Protein AF-A0A7G8BDA8-F1 (afdb_monomer_lite)

Sequence (105 aa):
MSPEVAQAMKKQLKAFRKKFHRDPGPGDPIFFDPDADTPQPFSEAKASEIFDEMMNVAKEANIRPALIYAMKKTGRIVTEQNRKLLSPEELAEWDAAIDEYKSMQ

Foldseek 3Di:
DDPVVVVVLVVLQVLVCVQQVDGDDPPADSQADSPDNDRDHDDPVVVVVVQVVVLVVCVVVVPPVLQSQLCVVLVDNDDPVCLVVDDPVSNVSSVVSSVVVVVVD

Structure (mmCIF, N/CA/C/O backbone):
data_AF-A0A7G8BDA8-F1
#
_entry.id   AF-A0A7G8BDA8-F1
#
loop_
_atom_site.group_PDB
_atom_site.id
_atom_site.type_symbol
_atom_site.label_atom_id
_atom_site.label_alt_id
_atom_site.label_comp_id
_atom_site.label_asym_id
_atom_site.label_entity_id
_atom_site.label_seq_id
_atom_site.pdbx_PDB_ins_code
_atom_site.Cartn_x
_atom_site.Cartn_y
_atom_site.Cartn_z
_atom_site.occupancy
_atom_site.B_iso_or_equiv
_atom_site.auth_seq_id
_atom_site.auth_comp_id
_atom_site.auth_asym_id
_atom_site.auth_atom_id
_atom_site.pdbx_PDB_model_num
ATOM 1 N N . MET A 1 1 ? -9.558 -4.492 -19.311 1.00 68.12 1 MET A N 1
ATOM 2 C CA . MET A 1 1 ? -8.469 -3.575 -18.905 1.00 68.12 1 MET A CA 1
ATOM 3 C C . MET A 1 1 ? -8.831 -2.189 -19.405 1.00 68.12 1 MET A C 1
ATOM 5 O O . MET A 1 1 ? -9.166 -2.085 -20.579 1.00 68.12 1 MET A O 1
ATOM 9 N N . SER A 1 2 ? -8.862 -1.171 -18.542 1.00 90.06 2 SER A N 1
ATOM 10 C CA . SER A 1 2 ? -9.239 0.180 -18.975 1.00 90.06 2 SER A CA 1
ATOM 11 C C . SER A 1 2 ? -8.096 0.853 -19.761 1.00 90.06 2 SER A C 1
ATOM 13 O O . SER A 1 2 ? -6.933 0.450 -19.601 1.00 90.06 2 SER A O 1
ATOM 15 N N . PRO A 1 3 ? -8.384 1.856 -20.612 1.00 92.31 3 PRO A N 1
ATOM 16 C CA . PRO A 1 3 ? -7.354 2.612 -21.328 1.00 92.31 3 PRO A CA 1
ATOM 17 C C . PRO A 1 3 ? -6.293 3.223 -20.401 1.00 92.31 3 PRO A C 1
ATOM 19 O O . PRO A 1 3 ? -5.107 3.225 -20.735 1.00 92.31 3 PRO A O 1
ATOM 22 N N . GLU A 1 4 ? -6.699 3.677 -19.216 1.00 91.75 4 GLU A N 1
ATOM 23 C CA . GLU A 1 4 ? -5.830 4.279 -18.202 1.00 91.75 4 GLU A CA 1
ATOM 24 C C . GLU A 1 4 ? -4.840 3.249 -17.650 1.00 91.75 4 GLU A C 1
ATOM 26 O O . GLU A 1 4 ? -3.636 3.510 -17.596 1.00 91.75 4 GLU A O 1
ATOM 31 N N . VAL A 1 5 ? -5.319 2.043 -17.321 1.00 90.50 5 VAL A N 1
ATOM 32 C CA . VAL A 1 5 ? -4.461 0.937 -16.866 1.00 90.50 5 VAL A CA 1
ATOM 33 C C . VAL A 1 5 ? -3.467 0.551 -17.960 1.00 90.50 5 VAL A C 1
ATOM 35 O O . VAL A 1 5 ? -2.274 0.413 -17.695 1.00 90.50 5 VAL A O 1
ATOM 38 N N . ALA A 1 6 ? -3.916 0.446 -19.213 1.00 92.44 6 ALA A N 1
ATOM 39 C CA . ALA A 1 6 ? -3.025 0.145 -20.331 1.00 92.44 6 ALA A CA 1
ATOM 40 C C . ALA A 1 6 ? -1.948 1.231 -20.522 1.00 92.44 6 ALA A C 1
ATOM 42 O O . ALA A 1 6 ? -0.792 0.923 -20.827 1.00 92.44 6 ALA A O 1
ATOM 43 N N . GLN A 1 7 ? -2.296 2.506 -20.325 1.00 94.62 7 GLN A N 1
ATOM 44 C CA . GLN A 1 7 ? -1.341 3.608 -20.391 1.00 94.62 7 GLN A CA 1
ATOM 45 C C . GLN A 1 7 ? -0.329 3.559 -19.238 1.00 94.62 7 GLN A C 1
ATOM 47 O O . GLN A 1 7 ? 0.865 3.755 -19.479 1.00 94.62 7 GLN A O 1
ATOM 52 N N . ALA A 1 8 ? -0.775 3.27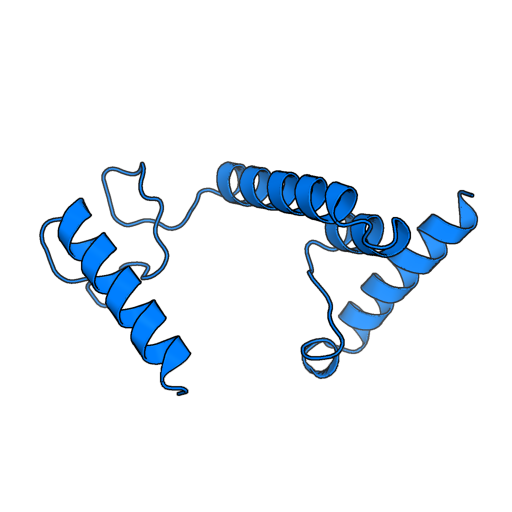0 -18.014 1.00 93.31 8 ALA A N 1
ATOM 53 C CA . ALA A 1 8 ? 0.098 3.109 -16.853 1.00 93.31 8 ALA A CA 1
ATOM 54 C C . ALA A 1 8 ? 1.103 1.964 -17.062 1.00 93.31 8 ALA A C 1
ATOM 56 O O . ALA A 1 8 ? 2.305 2.166 -16.893 1.00 93.31 8 ALA A O 1
ATOM 57 N N . MET A 1 9 ? 0.642 0.811 -17.556 1.00 93.38 9 MET A N 1
ATOM 58 C CA . MET A 1 9 ? 1.512 -0.325 -17.882 1.00 93.38 9 MET A CA 1
ATOM 59 C C . MET A 1 9 ? 2.537 0.033 -18.964 1.00 93.38 9 MET A C 1
ATOM 61 O O . MET A 1 9 ? 3.723 -0.248 -18.816 1.00 93.38 9 MET A O 1
ATOM 65 N N . LYS A 1 10 ? 2.128 0.739 -20.029 1.00 93.88 10 LYS A N 1
ATOM 66 C CA . LYS A 1 10 ? 3.063 1.226 -21.061 1.00 93.88 10 LYS A CA 1
ATOM 67 C C . LYS A 1 10 ? 4.127 2.166 -20.488 1.00 93.88 10 LYS A C 1
ATOM 69 O O . LYS A 1 10 ? 5.269 2.125 -20.944 1.00 93.88 10 LYS A O 1
ATOM 74 N N . LYS A 1 11 ? 3.774 3.023 -19.523 1.00 95.06 11 LYS A N 1
ATOM 75 C CA . LYS A 1 11 ? 4.737 3.904 -18.840 1.00 95.06 11 LYS A CA 1
ATOM 76 C C . LYS A 1 11 ? 5.733 3.092 -18.009 1.00 95.06 11 LYS A C 1
ATOM 78 O O . LYS A 1 11 ? 6.928 3.335 -18.143 1.00 95.06 11 LYS A O 1
ATOM 83 N N . GLN A 1 12 ? 5.263 2.103 -17.247 1.00 95.06 12 GLN A N 1
ATOM 84 C CA . GLN A 1 12 ? 6.138 1.221 -16.466 1.00 95.06 12 GLN A CA 1
ATOM 85 C C . GLN A 1 12 ? 7.096 0.417 -17.354 1.00 95.06 12 GLN A C 1
ATOM 87 O O . GLN A 1 12 ? 8.300 0.430 -17.122 1.00 95.06 12 GLN A O 1
ATOM 92 N N . LEU A 1 13 ? 6.616 -0.162 -18.460 1.00 95.00 13 LEU A N 1
ATOM 93 C CA . LEU A 1 13 ? 7.475 -0.872 -19.420 1.00 95.00 13 LEU A CA 1
ATOM 94 C C . LEU A 1 13 ? 8.551 0.037 -20.040 1.00 95.00 13 LEU A C 1
ATOM 96 O O . LEU A 1 13 ? 9.693 -0.379 -20.225 1.00 95.00 13 LEU A O 1
ATOM 100 N N . LYS A 1 14 ? 8.214 1.298 -20.346 1.00 96.19 14 LYS A N 1
ATOM 101 C CA . LYS A 1 14 ? 9.202 2.286 -20.813 1.00 96.19 14 LYS A CA 1
ATOM 102 C C . LYS A 1 14 ? 10.238 2.608 -19.736 1.00 96.19 14 LYS A C 1
ATOM 104 O O . LYS A 1 14 ? 11.416 2.718 -20.067 1.00 96.19 14 LYS A O 1
ATOM 109 N N . ALA A 1 15 ? 9.815 2.760 -18.481 1.00 95.94 15 ALA A N 1
ATOM 110 C CA . ALA A 1 15 ? 10.720 2.997 -17.359 1.00 95.94 15 ALA A CA 1
ATOM 111 C C . ALA A 1 15 ? 11.678 1.813 -17.158 1.00 95.94 15 ALA A C 1
ATOM 113 O O . ALA A 1 15 ? 12.885 2.023 -17.058 1.00 95.94 15 ALA A O 1
ATOM 114 N N . PHE A 1 16 ? 11.159 0.583 -17.220 1.00 97.25 16 PHE A N 1
ATOM 115 C CA . PHE A 1 16 ? 11.950 -0.643 -17.126 1.00 97.25 16 PHE A CA 1
ATOM 116 C C . PHE A 1 16 ? 13.039 -0.692 -18.203 1.00 97.25 16 PHE A C 1
ATOM 118 O O . PHE A 1 16 ? 14.223 -0.814 -17.894 1.00 97.25 16 PHE A O 1
ATOM 125 N N . ARG A 1 17 ? 12.663 -0.503 -19.476 1.00 96.44 17 ARG A N 1
ATOM 126 C CA . ARG A 1 17 ? 13.616 -0.482 -20.601 1.00 96.44 17 ARG A CA 1
ATOM 127 C C . ARG A 1 17 ? 14.667 0.608 -20.454 1.00 96.44 17 ARG A C 1
ATOM 129 O O . ARG A 1 17 ? 15.820 0.393 -20.806 1.00 96.44 17 ARG A O 1
ATOM 136 N N . LYS A 1 18 ? 14.273 1.783 -19.957 1.00 96.69 18 LYS A N 1
ATOM 137 C CA . LYS A 1 18 ? 15.198 2.896 -19.731 1.00 96.69 18 LYS A CA 1
ATOM 138 C C . LYS A 1 18 ? 16.237 2.556 -18.658 1.00 96.69 18 LYS A C 1
ATOM 140 O O . LYS A 1 18 ? 17.382 2.959 -18.817 1.00 96.69 18 LYS A O 1
ATOM 145 N N . LYS A 1 19 ? 15.842 1.845 -17.596 1.00 95.94 19 LYS A N 1
ATOM 146 C CA . LYS A 1 19 ? 16.716 1.474 -16.474 1.00 95.94 19 LYS A CA 1
ATOM 147 C C . LYS A 1 19 ? 17.620 0.281 -16.797 1.00 95.94 19 LYS A C 1
ATOM 149 O O . LYS A 1 19 ? 18.808 0.340 -16.518 1.00 95.94 19 LYS A O 1
ATOM 154 N N . PHE A 1 20 ? 17.064 -0.784 -17.375 1.00 95.75 20 PHE A N 1
ATOM 155 C CA . PHE A 1 20 ? 17.760 -2.069 -17.536 1.00 95.75 20 PHE A CA 1
ATOM 156 C C . PHE A 1 20 ? 18.190 -2.370 -18.976 1.00 95.75 20 PHE A C 1
ATOM 158 O O . PHE A 1 20 ? 18.771 -3.419 -19.236 1.00 95.75 20 PHE A O 1
ATOM 165 N N . HIS A 1 21 ? 17.888 -1.476 -19.923 1.00 95.94 21 HIS A N 1
ATOM 166 C CA . HIS A 1 21 ? 18.267 -1.583 -21.338 1.00 95.94 21 HIS A CA 1
ATOM 167 C C . HIS A 1 21 ? 17.766 -2.852 -22.053 1.00 95.94 21 HIS A C 1
ATOM 169 O O . HIS A 1 21 ? 18.299 -3.241 -23.090 1.00 95.94 21 HIS A O 1
ATOM 175 N N . ARG A 1 22 ? 16.707 -3.480 -21.527 1.00 96.00 22 ARG A N 1
ATOM 176 C CA . ARG A 1 22 ? 16.042 -4.660 -22.098 1.00 96.00 22 ARG A CA 1
ATOM 177 C C . ARG A 1 22 ? 14.551 -4.682 -21.766 1.00 96.00 22 ARG A C 1
ATOM 179 O O . ARG A 1 22 ? 14.085 -3.930 -20.911 1.00 96.00 22 ARG A O 1
ATOM 186 N N . ASP A 1 23 ? 13.811 -5.564 -22.428 1.00 95.25 23 ASP A N 1
ATOM 187 C CA . ASP A 1 23 ? 12.437 -5.901 -22.047 1.00 95.25 23 ASP A CA 1
ATOM 188 C C . ASP A 1 23 ? 12.386 -6.738 -20.756 1.00 95.25 23 ASP A C 1
ATOM 190 O O . ASP A 1 23 ? 13.319 -7.513 -20.509 1.00 95.25 23 ASP A O 1
ATOM 194 N N . PRO A 1 24 ? 11.323 -6.607 -19.934 1.00 95.31 24 PRO A N 1
ATOM 195 C CA . PRO A 1 24 ? 11.114 -7.478 -18.782 1.00 95.31 24 PRO A CA 1
ATOM 196 C C . PRO A 1 24 ? 10.807 -8.908 -19.238 1.00 95.31 24 PRO A C 1
ATOM 198 O O . PRO A 1 24 ? 9.998 -9.132 -20.140 1.00 95.31 24 PRO A O 1
ATOM 201 N N . GLY A 1 25 ? 11.465 -9.876 -18.611 1.00 94.38 25 GLY A N 1
ATOM 202 C CA . GLY A 1 25 ? 11.192 -11.297 -18.756 1.00 94.38 25 GLY A CA 1
ATOM 203 C C . GLY A 1 25 ? 10.082 -11.773 -17.808 1.00 94.38 25 GLY A C 1
ATOM 204 O O . GLY A 1 25 ? 9.593 -11.001 -16.985 1.00 94.38 25 GLY A O 1
ATOM 205 N N . PRO A 1 26 ? 9.697 -13.060 -17.876 1.00 92.19 26 PRO A N 1
ATOM 206 C CA . PRO A 1 26 ? 8.575 -13.606 -17.102 1.00 92.19 26 PRO A CA 1
ATOM 207 C C . PRO A 1 26 ? 8.704 -13.490 -15.576 1.00 92.19 26 PRO A C 1
ATOM 209 O O . PRO A 1 26 ? 7.690 -13.500 -14.887 1.00 92.19 26 PRO A O 1
ATOM 212 N N . GLY A 1 27 ? 9.931 -13.413 -15.051 1.00 92.56 27 GLY A N 1
ATOM 213 C CA . GLY A 1 27 ? 10.203 -13.269 -13.617 1.00 92.56 27 GLY A CA 1
ATOM 214 C C . GLY A 1 27 ? 10.529 -11.842 -13.174 1.00 92.56 27 GLY A C 1
ATOM 215 O O . GLY A 1 27 ? 10.711 -11.618 -11.982 1.00 92.56 27 GLY A O 1
ATOM 216 N N . ASP A 1 28 ? 10.628 -10.887 -14.104 1.00 95.38 28 ASP A N 1
ATOM 217 C CA . ASP A 1 28 ? 10.962 -9.515 -13.738 1.00 95.38 28 ASP A CA 1
ATOM 218 C C . ASP A 1 28 ? 9.723 -8.773 -13.220 1.00 95.38 28 ASP A C 1
ATOM 220 O O . ASP A 1 28 ? 8.647 -8.841 -13.827 1.00 95.38 28 ASP A O 1
ATOM 224 N N . PRO A 1 29 ? 9.861 -7.997 -12.138 1.00 94.56 29 PRO A N 1
ATOM 225 C CA . PRO A 1 29 ? 8.765 -7.195 -11.635 1.00 94.56 29 PRO A CA 1
ATOM 226 C C . PRO A 1 29 ? 8.482 -6.016 -12.572 1.00 94.56 29 PRO A C 1
ATOM 228 O O . PRO A 1 29 ? 9.376 -5.263 -12.957 1.00 94.56 29 PRO A O 1
ATOM 231 N N . ILE A 1 30 ? 7.204 -5.811 -12.899 1.00 91.56 30 ILE A N 1
ATOM 232 C CA . ILE A 1 30 ? 6.769 -4.623 -13.652 1.00 91.56 30 ILE A CA 1
ATOM 233 C C . ILE A 1 30 ? 6.847 -3.361 -12.783 1.00 91.56 30 ILE A C 1
ATOM 235 O O . ILE A 1 30 ? 7.190 -2.294 -13.285 1.00 91.56 30 ILE A O 1
ATOM 239 N N . PHE A 1 31 ? 6.548 -3.491 -11.488 1.00 91.69 31 PHE A N 1
ATOM 240 C CA . PHE A 1 31 ? 6.777 -2.458 -10.479 1.00 91.69 31 PHE A CA 1
ATOM 241 C C . PHE A 1 31 ? 8.075 -2.793 -9.745 1.00 91.69 31 PHE A C 1
ATOM 243 O O . PHE A 1 31 ? 8.099 -3.690 -8.906 1.00 91.69 31 PHE A O 1
ATOM 250 N N . PHE A 1 32 ? 9.154 -2.115 -10.119 1.00 93.75 32 PHE A N 1
ATOM 251 C CA . PHE A 1 32 ? 10.512 -2.405 -9.667 1.00 93.75 32 PHE A CA 1
ATOM 252 C C . PHE A 1 32 ? 11.087 -1.242 -8.857 1.00 93.75 32 PHE A C 1
ATOM 254 O O . PHE A 1 32 ? 10.633 -0.103 -8.984 1.00 93.75 32 PHE A O 1
ATOM 261 N N . ASP A 1 33 ? 12.113 -1.528 -8.062 1.00 94.00 33 ASP A N 1
ATOM 262 C CA . ASP A 1 33 ? 12.908 -0.515 -7.382 1.00 94.00 33 ASP A CA 1
ATOM 263 C C . ASP A 1 33 ? 13.786 0.239 -8.404 1.00 94.00 33 ASP A C 1
ATOM 265 O O . ASP A 1 33 ? 14.693 -0.361 -8.993 1.00 94.00 33 ASP A O 1
ATOM 269 N N . PRO A 1 34 ? 13.551 1.544 -8.647 1.00 91.25 34 PRO A N 1
ATOM 270 C CA . PRO A 1 34 ? 14.320 2.310 -9.624 1.00 91.25 34 PRO A CA 1
ATOM 271 C C . PRO A 1 34 ? 15.786 2.509 -9.223 1.00 91.25 34 PRO A C 1
ATOM 273 O O . PRO A 1 34 ? 16.610 2.807 -10.093 1.00 91.25 34 PRO A O 1
ATOM 276 N N . ASP A 1 35 ? 16.122 2.322 -7.946 1.00 91.81 35 ASP A N 1
ATOM 277 C CA . ASP A 1 35 ? 17.471 2.526 -7.418 1.00 91.81 35 ASP A CA 1
ATOM 278 C C . ASP A 1 35 ? 18.289 1.228 -7.399 1.00 91.81 35 ASP A C 1
ATOM 280 O O . ASP A 1 35 ? 19.504 1.271 -7.238 1.00 91.81 35 ASP A O 1
ATOM 284 N N . ALA A 1 36 ? 17.655 0.080 -7.653 1.00 93.19 36 ALA A N 1
ATOM 285 C CA . ALA A 1 36 ? 18.332 -1.206 -7.739 1.00 93.19 36 ALA A CA 1
ATOM 286 C C . ALA A 1 36 ? 19.103 -1.386 -9.057 1.00 93.19 36 ALA A C 1
ATOM 288 O O . ALA A 1 36 ? 18.670 -0.934 -10.121 1.00 93.19 36 ALA A O 1
ATOM 289 N N . ASP A 1 37 ? 20.224 -2.106 -9.002 1.00 93.75 37 ASP A N 1
ATOM 290 C CA . ASP A 1 37 ? 21.018 -2.457 -10.190 1.00 93.75 37 ASP A CA 1
ATOM 291 C C . ASP A 1 37 ? 20.404 -3.607 -10.997 1.00 93.75 37 ASP A C 1
ATOM 293 O O . ASP A 1 37 ? 20.612 -3.717 -12.206 1.00 93.75 37 ASP A O 1
ATOM 297 N N . THR A 1 38 ? 19.615 -4.459 -10.340 1.00 93.94 38 THR A N 1
ATOM 298 C CA . THR A 1 38 ? 18.903 -5.577 -10.969 1.00 93.94 38 THR A CA 1
ATOM 299 C C . THR A 1 38 ? 17.394 -5.437 -10.773 1.00 93.94 38 THR A C 1
ATOM 301 O O . THR A 1 38 ? 16.967 -4.795 -9.811 1.00 93.94 38 THR A O 1
ATOM 304 N N . PRO A 1 39 ? 16.563 -5.998 -11.672 1.00 95.94 39 PRO A N 1
ATOM 305 C CA . PRO A 1 39 ? 15.116 -5.933 -11.520 1.00 95.94 39 PRO A CA 1
ATOM 306 C C . PRO A 1 39 ? 14.657 -6.674 -10.269 1.00 95.94 39 PRO A C 1
ATOM 308 O O . PRO A 1 39 ? 14.665 -7.901 -10.208 1.00 95.94 39 PRO A O 1
ATOM 311 N N . GLN A 1 40 ? 14.222 -5.910 -9.280 1.00 94.94 40 GLN A N 1
ATOM 312 C CA . GLN A 1 40 ? 13.655 -6.422 -8.043 1.00 94.94 40 GLN A CA 1
ATOM 313 C C . GLN A 1 40 ? 12.537 -5.489 -7.570 1.00 94.94 40 GLN A C 1
ATOM 315 O O . GLN A 1 40 ? 12.542 -4.309 -7.934 1.00 94.94 40 GLN A O 1
ATOM 320 N N . PRO A 1 41 ? 11.549 -5.989 -6.811 1.00 93.75 41 PRO A N 1
ATOM 321 C CA . PRO A 1 41 ? 10.568 -5.135 -6.152 1.00 93.75 41 PRO A CA 1
ATOM 322 C C . PRO A 1 41 ? 11.247 -4.178 -5.164 1.00 93.75 41 PRO A C 1
ATOM 324 O O . PRO A 1 41 ? 12.419 -4.346 -4.824 1.00 93.75 41 PRO A O 1
ATOM 327 N N . PHE A 1 42 ? 10.495 -3.204 -4.654 1.00 91.81 42 PHE A N 1
ATOM 328 C CA . PHE A 1 42 ? 10.938 -2.444 -3.485 1.00 91.81 42 PHE A CA 1
ATOM 329 C C . PHE A 1 42 ? 11.266 -3.391 -2.326 1.00 91.81 42 PHE A C 1
ATOM 331 O O . PHE A 1 42 ? 10.540 -4.358 -2.086 1.00 91.81 42 PHE A O 1
ATOM 338 N N . SER A 1 43 ? 12.339 -3.093 -1.593 1.00 92.06 43 SER A N 1
ATOM 339 C CA . SER A 1 43 ? 12.582 -3.741 -0.305 1.00 92.06 43 SER A CA 1
ATOM 340 C C . SER A 1 43 ? 11.440 -3.428 0.665 1.00 92.06 43 SER A C 1
ATOM 342 O O . SER A 1 43 ? 10.780 -2.395 0.542 1.00 92.06 43 SER A O 1
ATOM 344 N N . GLU A 1 44 ? 11.224 -4.286 1.662 1.00 89.69 44 GLU A N 1
ATOM 345 C CA . GLU A 1 44 ? 10.197 -4.052 2.690 1.00 89.69 44 GLU A CA 1
ATOM 346 C C . GLU A 1 44 ? 10.396 -2.708 3.401 1.00 89.69 44 GLU A C 1
ATOM 348 O O . GLU A 1 44 ? 9.440 -1.965 3.602 1.00 89.69 44 GLU A O 1
ATOM 353 N N . ALA A 1 45 ? 11.650 -2.352 3.700 1.00 90.75 45 ALA A N 1
ATOM 354 C CA . ALA A 1 45 ? 11.991 -1.073 4.313 1.00 90.75 45 ALA A CA 1
ATOM 355 C C . ALA A 1 45 ? 11.566 0.116 3.436 1.00 90.75 45 ALA A C 1
ATOM 357 O O . ALA A 1 45 ? 10.932 1.047 3.925 1.00 90.75 45 ALA A O 1
ATOM 358 N N . LYS A 1 46 ? 11.846 0.056 2.129 1.00 90.31 46 LYS A N 1
ATOM 359 C CA . LYS A 1 46 ? 11.484 1.121 1.187 1.00 90.31 46 LYS A CA 1
ATOM 360 C C . LYS A 1 46 ? 9.980 1.183 0.930 1.00 90.31 46 LYS A C 1
ATOM 362 O O . LYS A 1 46 ? 9.416 2.264 0.808 1.00 90.31 46 LYS A O 1
ATOM 367 N N . ALA A 1 47 ? 9.308 0.034 0.888 1.00 89.50 47 ALA A N 1
ATOM 368 C CA . ALA A 1 47 ? 7.852 -0.018 0.812 1.00 89.50 47 ALA A CA 1
ATOM 369 C C . ALA A 1 47 ? 7.202 0.606 2.060 1.00 89.50 47 ALA A C 1
ATOM 371 O O . ALA A 1 47 ? 6.235 1.355 1.928 1.00 89.50 47 ALA A O 1
ATOM 372 N N . SER A 1 48 ? 7.757 0.349 3.251 1.00 89.94 48 SER A N 1
ATOM 373 C CA . SER A 1 48 ? 7.307 0.965 4.504 1.00 89.94 48 SER A CA 1
ATOM 374 C C . SER A 1 48 ? 7.527 2.478 4.511 1.00 89.94 48 SER A C 1
ATOM 376 O O . SER A 1 48 ? 6.631 3.211 4.913 1.00 89.94 48 SER A O 1
ATOM 378 N N . GLU A 1 49 ? 8.680 2.952 4.034 1.00 91.69 49 GLU A N 1
ATOM 379 C CA . GLU A 1 49 ? 8.984 4.384 3.916 1.00 91.69 49 GLU A CA 1
ATOM 380 C C . GLU A 1 49 ? 7.975 5.096 3.005 1.00 91.69 49 GLU A C 1
ATOM 382 O O . GLU A 1 49 ? 7.340 6.064 3.422 1.00 91.69 49 GLU A O 1
ATOM 387 N N . ILE A 1 50 ? 7.733 4.551 1.807 1.00 90.75 50 ILE A N 1
ATOM 388 C CA . ILE A 1 50 ? 6.722 5.070 0.873 1.00 90.75 50 ILE A CA 1
ATOM 389 C C . ILE A 1 50 ? 5.332 5.074 1.527 1.00 90.75 50 ILE A C 1
ATOM 391 O O . ILE A 1 50 ? 4.567 6.027 1.370 1.00 90.75 50 ILE A O 1
ATOM 395 N N . PHE A 1 51 ? 4.984 4.019 2.268 1.00 91.62 51 PHE A N 1
ATOM 396 C CA . PHE A 1 51 ? 3.698 3.942 2.955 1.00 91.62 51 PHE A CA 1
ATOM 397 C C . PHE A 1 51 ? 3.560 5.022 4.037 1.00 91.62 51 PHE A C 1
ATOM 399 O O . PHE A 1 51 ? 2.519 5.675 4.126 1.00 91.62 51 PHE A O 1
ATOM 406 N N . ASP A 1 52 ? 4.601 5.267 4.830 1.00 91.38 52 ASP A N 1
ATOM 407 C CA . ASP A 1 52 ? 4.598 6.325 5.839 1.00 91.38 52 ASP A CA 1
ATOM 408 C C . ASP A 1 52 ? 4.513 7.726 5.223 1.00 91.38 52 ASP A C 1
ATOM 410 O O . ASP A 1 52 ? 3.752 8.564 5.719 1.00 91.38 52 ASP A O 1
ATOM 414 N N . GLU A 1 53 ? 5.208 7.972 4.110 1.00 93.38 53 GLU A N 1
ATOM 415 C CA . GLU A 1 53 ? 5.067 9.209 3.336 1.00 93.38 53 GLU A CA 1
ATOM 416 C C . GLU A 1 53 ? 3.624 9.412 2.857 1.00 93.38 53 GLU A C 1
ATOM 418 O O . GLU A 1 53 ? 3.055 10.495 3.029 1.00 93.38 53 GLU A O 1
ATOM 423 N N . MET A 1 54 ? 2.978 8.361 2.341 1.00 92.44 54 MET A N 1
ATOM 424 C CA . MET A 1 54 ? 1.566 8.418 1.955 1.00 92.44 54 MET A CA 1
ATOM 425 C C . MET A 1 54 ? 0.655 8.769 3.138 1.00 92.44 54 MET A C 1
ATOM 427 O O . MET A 1 54 ? -0.306 9.522 2.969 1.00 92.44 54 MET A O 1
ATOM 431 N N . MET A 1 55 ? 0.943 8.261 4.340 1.00 92.62 55 MET A N 1
ATOM 432 C CA . MET A 1 55 ? 0.167 8.591 5.540 1.00 92.62 55 MET A CA 1
ATOM 433 C C . MET A 1 55 ? 0.366 10.044 5.985 1.00 92.62 55 MET A C 1
ATOM 435 O O . MET A 1 55 ? -0.581 10.667 6.473 1.00 92.62 55 MET A O 1
ATOM 439 N N . ASN A 1 56 ? 1.560 10.607 5.786 1.00 91.94 56 ASN A N 1
ATOM 440 C CA . ASN A 1 56 ? 1.814 12.027 6.033 1.00 91.94 56 ASN A CA 1
ATOM 441 C C . ASN A 1 56 ? 1.006 12.902 5.066 1.00 91.94 56 ASN A C 1
ATOM 443 O O . ASN A 1 56 ? 0.295 13.802 5.511 1.00 91.94 56 ASN A O 1
ATOM 447 N N . VAL A 1 57 ? 1.001 12.566 3.773 1.00 94.00 57 VAL A N 1
ATOM 448 C CA . VAL A 1 57 ? 0.175 13.264 2.772 1.00 94.00 57 VAL A CA 1
ATOM 449 C C . VAL A 1 57 ? -1.319 13.126 3.084 1.00 94.00 57 VAL A C 1
ATOM 451 O O . VAL A 1 57 ? -2.065 14.097 2.980 1.00 94.00 57 VAL A O 1
ATOM 454 N N . ALA A 1 58 ? -1.785 11.952 3.524 1.00 91.94 58 ALA A N 1
ATOM 455 C CA . ALA A 1 58 ? -3.180 11.760 3.931 1.00 91.94 58 ALA A CA 1
ATOM 456 C C . ALA A 1 58 ? -3.570 12.672 5.108 1.00 91.94 58 ALA A C 1
ATOM 458 O O . ALA A 1 58 ? -4.687 13.196 5.148 1.00 91.94 58 ALA A O 1
ATOM 459 N N . LYS A 1 59 ? -2.642 12.898 6.044 1.00 91.31 59 LYS A N 1
ATOM 460 C CA . LYS A 1 59 ? -2.828 13.826 7.163 1.00 91.31 59 LYS A CA 1
ATOM 461 C C . LYS A 1 59 ? -2.944 15.272 6.677 1.00 91.31 59 LYS A C 1
ATOM 463 O O . LYS A 1 59 ? -3.844 15.982 7.115 1.00 91.31 59 LYS A O 1
ATOM 468 N N . GLU A 1 60 ? -2.088 15.689 5.745 1.00 93.50 60 GLU A N 1
ATOM 469 C CA . GLU A 1 60 ? -2.142 17.020 5.120 1.00 93.50 60 GLU A CA 1
ATOM 470 C C . GLU A 1 60 ? -3.419 17.229 4.293 1.00 93.50 60 GLU A C 1
ATOM 472 O O . GLU A 1 60 ? -3.994 18.315 4.293 1.00 93.50 60 GLU A O 1
ATOM 477 N N . ALA A 1 61 ? -3.923 16.167 3.660 1.00 93.38 61 ALA A N 1
ATOM 478 C CA . ALA A 1 61 ? -5.187 1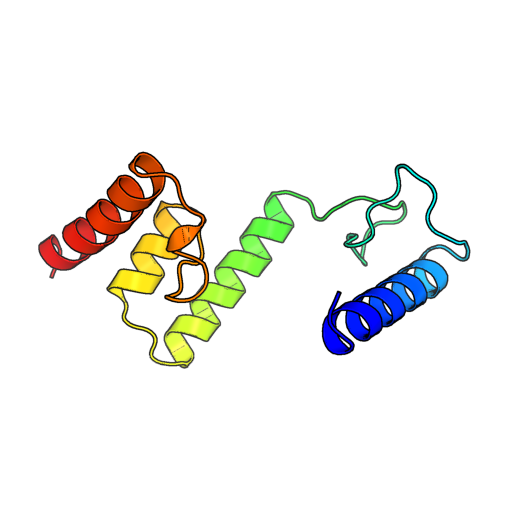6.157 2.926 1.00 93.38 61 ALA A CA 1
ATOM 479 C C . ALA A 1 61 ? -6.436 16.106 3.833 1.00 93.38 61 ALA A C 1
ATOM 481 O O . ALA A 1 61 ? -7.552 15.951 3.334 1.00 93.38 61 ALA A O 1
ATOM 482 N N . ASN A 1 62 ? -6.269 16.230 5.155 1.00 92.56 62 ASN A N 1
ATOM 483 C CA . ASN A 1 62 ? -7.342 16.216 6.151 1.00 92.56 62 ASN A CA 1
ATOM 484 C C . ASN A 1 62 ? -8.204 14.935 6.121 1.00 92.56 62 ASN A C 1
ATOM 486 O O . ASN A 1 62 ? -9.401 14.957 6.427 1.00 92.56 62 ASN A O 1
ATOM 490 N N . ILE A 1 63 ? -7.603 13.795 5.757 1.00 93.31 63 ILE A N 1
ATOM 491 C CA . ILE A 1 63 ? -8.238 12.486 5.931 1.00 93.31 63 ILE A CA 1
ATOM 492 C C . ILE A 1 63 ? -8.443 12.240 7.429 1.00 93.31 63 ILE A C 1
ATOM 494 O O . ILE A 1 63 ? -7.589 12.560 8.256 1.00 93.31 63 ILE A O 1
ATOM 498 N N . ARG A 1 64 ? -9.593 11.655 7.791 1.00 94.88 64 ARG A N 1
ATOM 499 C CA . ARG A 1 64 ? -9.959 11.398 9.193 1.00 94.88 64 ARG A CA 1
ATOM 500 C C . ARG A 1 64 ? -8.827 10.653 9.928 1.00 94.88 64 ARG A C 1
ATOM 502 O O . ARG A 1 64 ? -8.463 9.565 9.476 1.00 94.88 64 ARG A O 1
ATOM 509 N N . PRO A 1 65 ? -8.347 11.144 11.088 1.00 94.88 65 PRO A N 1
ATOM 510 C CA . PRO A 1 65 ? -7.254 10.511 11.831 1.00 94.88 65 PRO A CA 1
ATOM 511 C C . PRO A 1 65 ? -7.481 9.031 12.163 1.00 94.88 65 PRO A C 1
ATOM 513 O O . PRO A 1 65 ? -6.555 8.235 12.051 1.00 94.88 65 PRO A O 1
ATOM 516 N N . ALA A 1 66 ? -8.724 8.638 12.466 1.00 95.94 66 ALA A N 1
ATOM 517 C CA . ALA A 1 66 ? -9.086 7.239 12.711 1.00 95.94 66 ALA A CA 1
ATOM 518 C C . ALA A 1 66 ? -8.829 6.325 11.499 1.00 95.94 66 ALA A C 1
ATOM 520 O O . ALA A 1 66 ? -8.451 5.169 11.664 1.00 95.94 66 ALA A O 1
ATOM 521 N N . LEU A 1 67 ? -9.002 6.841 10.274 1.00 95.69 67 LEU A N 1
ATOM 522 C CA . LEU A 1 67 ? -8.696 6.087 9.058 1.00 95.69 67 LEU A CA 1
ATOM 523 C C . LEU A 1 67 ? -7.188 5.955 8.865 1.00 95.69 67 LEU A C 1
ATOM 525 O O . LEU A 1 67 ? -6.725 4.866 8.567 1.00 95.69 67 LEU A O 1
ATOM 529 N N . ILE A 1 68 ? -6.423 7.029 9.083 1.00 95.50 68 ILE A N 1
ATOM 530 C CA . ILE A 1 68 ? -4.953 6.988 9.005 1.00 95.50 68 ILE A CA 1
ATOM 531 C C . ILE A 1 68 ? -4.397 5.9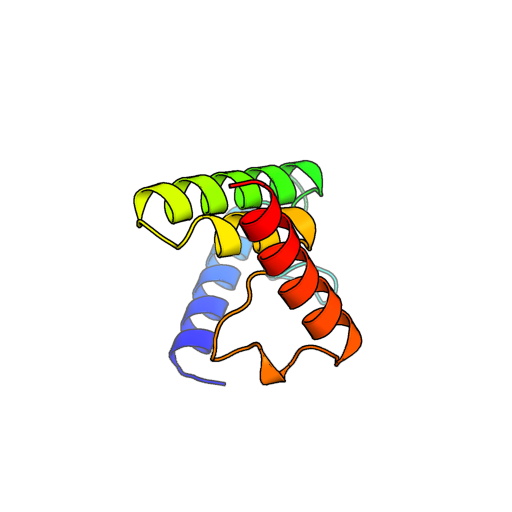92 10.035 1.00 95.50 68 ILE A C 1
ATOM 533 O O . ILE A 1 68 ? -3.508 5.205 9.720 1.00 95.50 68 ILE A O 1
ATOM 537 N N . TYR A 1 69 ? -4.954 5.981 11.250 1.00 95.94 69 TYR A N 1
ATOM 538 C CA . TYR A 1 69 ? -4.599 5.008 12.279 1.00 95.94 69 TYR A CA 1
ATOM 539 C C . TYR A 1 69 ? -4.877 3.569 11.821 1.00 95.94 69 TYR A C 1
ATOM 541 O O . TYR A 1 69 ? -3.982 2.727 11.879 1.00 95.94 69 TYR A O 1
ATOM 549 N N . ALA A 1 70 ? -6.077 3.293 11.303 1.00 97.12 70 ALA A N 1
ATOM 550 C CA . ALA A 1 70 ? -6.426 1.970 10.793 1.00 97.12 70 ALA A CA 1
ATOM 551 C C . ALA A 1 70 ? -5.533 1.539 9.615 1.00 97.12 70 ALA A C 1
ATOM 553 O O . ALA A 1 70 ? -5.110 0.383 9.567 1.00 97.12 70 ALA A O 1
ATOM 554 N N . MET A 1 71 ? -5.167 2.469 8.721 1.00 95.81 71 MET A N 1
ATOM 555 C CA . MET A 1 71 ? -4.214 2.216 7.631 1.00 95.81 71 MET A CA 1
ATOM 556 C C . MET A 1 71 ? -2.856 1.777 8.163 1.00 95.81 71 MET A C 1
ATOM 558 O O . MET A 1 71 ? -2.349 0.738 7.749 1.00 95.81 71 MET A O 1
ATOM 562 N N . LYS A 1 72 ? -2.294 2.519 9.123 1.00 94.38 72 LYS A N 1
ATOM 563 C CA . LYS A 1 72 ? -1.007 2.173 9.740 1.00 94.38 72 LYS A CA 1
ATOM 564 C C . LYS A 1 72 ? -1.051 0.852 10.497 1.00 94.38 72 LYS A C 1
ATOM 566 O O . LYS A 1 72 ? -0.119 0.066 10.395 1.00 94.38 72 LYS A O 1
ATOM 571 N N . LYS A 1 73 ? -2.130 0.596 11.238 1.00 95.31 73 LYS A N 1
ATOM 572 C CA . LYS A 1 73 ? -2.249 -0.602 12.074 1.00 95.31 73 LYS A CA 1
ATOM 573 C C . LYS A 1 73 ? -2.426 -1.883 11.262 1.00 95.31 73 LYS A C 1
ATOM 575 O O . LYS A 1 73 ? -1.886 -2.917 11.634 1.00 95.31 73 LYS A O 1
ATOM 580 N N . THR A 1 74 ? -3.196 -1.817 10.179 1.00 95.06 74 THR A N 1
ATOM 581 C CA . THR A 1 74 ? -3.556 -3.001 9.380 1.00 95.06 74 THR A CA 1
ATOM 582 C C . THR A 1 74 ? -2.704 -3.171 8.125 1.00 95.06 74 THR A C 1
ATOM 584 O O . THR A 1 74 ? -2.782 -4.213 7.483 1.00 95.06 74 THR A O 1
ATOM 587 N N . GLY A 1 75 ? -1.938 -2.147 7.730 1.00 93.31 75 GLY A N 1
ATOM 588 C CA . GLY A 1 75 ? -1.195 -2.125 6.468 1.00 93.31 75 GLY A CA 1
ATOM 589 C C . GLY A 1 75 ? -2.083 -2.025 5.220 1.00 93.31 75 GLY A C 1
ATOM 590 O O . GLY A 1 75 ? -1.606 -2.244 4.108 1.00 93.31 75 GLY A O 1
ATOM 591 N N . ARG A 1 76 ? -3.381 -1.719 5.369 1.00 94.38 76 ARG A N 1
ATOM 592 C CA . ARG A 1 76 ? -4.359 -1.677 4.269 1.00 94.38 76 ARG A CA 1
ATOM 593 C C . ARG A 1 76 ? -4.837 -0.252 4.017 1.00 94.38 76 ARG A C 1
ATOM 595 O O . ARG A 1 76 ? -5.077 0.504 4.947 1.00 94.38 76 ARG A O 1
ATOM 602 N N . ILE A 1 77 ? -5.056 0.115 2.757 1.00 93.56 77 ILE A N 1
ATOM 603 C CA . ILE A 1 77 ? -5.757 1.359 2.401 1.00 93.56 77 ILE A CA 1
ATOM 604 C C . ILE A 1 77 ? -7.169 0.982 1.972 1.00 93.56 77 ILE A C 1
ATOM 606 O O . ILE A 1 77 ? -7.372 0.505 0.856 1.00 93.56 77 ILE A O 1
ATOM 610 N N . VAL A 1 78 ? -8.148 1.178 2.857 1.00 95.19 78 VAL A N 1
ATOM 611 C CA . VAL A 1 78 ? -9.546 0.819 2.586 1.00 95.19 78 VAL A CA 1
ATOM 612 C C . VAL A 1 78 ? -10.340 2.041 2.129 1.00 95.19 78 VAL A C 1
ATOM 614 O O . VAL A 1 78 ? -10.338 3.095 2.764 1.00 95.19 78 VAL A O 1
ATOM 617 N N . THR A 1 79 ? -11.044 1.878 1.014 1.00 92.19 79 THR A N 1
ATOM 618 C CA . THR A 1 79 ? -11.958 2.845 0.404 1.00 92.19 79 THR A CA 1
ATOM 619 C C . THR A 1 79 ? -13.297 2.171 0.124 1.00 92.19 79 THR A C 1
ATOM 621 O O . THR A 1 79 ? -13.402 0.946 0.087 1.00 92.19 79 THR A O 1
ATOM 624 N N . GLU A 1 80 ? -14.341 2.953 -0.147 1.00 93.06 80 GLU A N 1
ATOM 625 C CA . GLU A 1 80 ? -15.649 2.404 -0.540 1.00 93.06 80 GLU A CA 1
ATOM 626 C C . GLU A 1 80 ? -15.558 1.488 -1.772 1.00 93.06 80 GLU A C 1
ATOM 628 O O . GLU A 1 80 ? -16.297 0.512 -1.896 1.00 93.06 80 GLU A O 1
ATOM 633 N N . GLN A 1 81 ? -14.610 1.769 -2.669 1.00 93.19 81 GLN A N 1
ATOM 634 C CA . GLN A 1 81 ? -14.430 1.036 -3.919 1.00 93.19 81 GLN A CA 1
ATOM 635 C C . GLN A 1 81 ? -13.821 -0.354 -3.704 1.00 93.19 81 GLN A C 1
ATOM 637 O O . GLN A 1 81 ? -14.162 -1.279 -4.448 1.00 93.19 81 GLN A O 1
ATOM 642 N N . ASN A 1 82 ? -12.933 -0.510 -2.715 1.00 94.25 82 ASN A N 1
ATOM 643 C CA . ASN A 1 82 ? -12.195 -1.753 -2.484 1.00 94.25 82 ASN A CA 1
ATOM 644 C C . ASN A 1 82 ? -12.647 -2.531 -1.240 1.00 94.25 82 ASN A C 1
ATOM 646 O O . ASN A 1 82 ? -12.340 -3.713 -1.163 1.00 94.25 82 ASN A O 1
ATOM 650 N N . ARG A 1 83 ? -13.432 -1.938 -0.325 1.00 95.19 83 ARG A N 1
ATOM 651 C CA . ARG A 1 83 ? -13.912 -2.599 0.905 1.00 95.19 83 ARG A CA 1
ATOM 652 C C . ARG A 1 83 ? -14.580 -3.950 0.633 1.00 95.19 83 ARG A C 1
ATOM 654 O O . ARG A 1 83 ? -14.397 -4.895 1.382 1.00 95.19 83 ARG A O 1
ATOM 661 N N . LYS A 1 84 ? -15.308 -4.055 -0.480 1.00 95.62 84 LYS A N 1
ATOM 662 C CA . LYS A 1 84 ? -15.965 -5.291 -0.944 1.00 95.62 84 LYS A CA 1
ATOM 663 C C . LYS A 1 84 ? -15.010 -6.432 -1.330 1.00 95.62 84 LYS A C 1
ATOM 665 O O . LYS A 1 84 ? -15.480 -7.529 -1.599 1.00 95.62 84 LYS A O 1
ATOM 670 N N . LEU A 1 85 ? -13.714 -6.150 -1.464 1.00 95.94 85 LEU A N 1
ATOM 671 C CA . LEU A 1 85 ? -12.680 -7.126 -1.815 1.00 95.94 85 LEU A CA 1
ATOM 672 C C . LEU A 1 85 ? -12.023 -7.746 -0.577 1.00 95.94 85 LEU A C 1
ATOM 674 O O . LEU A 1 85 ? -11.293 -8.718 -0.727 1.00 95.94 85 LEU A O 1
ATOM 678 N N . LEU A 1 86 ? -12.256 -7.177 0.607 1.00 96.44 86 LEU A N 1
ATOM 679 C CA . LEU A 1 86 ? -11.696 -7.670 1.859 1.00 96.44 86 LEU A CA 1
ATOM 680 C C . LEU A 1 86 ? -12.524 -8.847 2.375 1.00 96.44 86 LEU A C 1
ATOM 682 O O . LEU A 1 86 ? -13.750 -8.878 2.217 1.00 96.44 86 LEU A O 1
ATOM 686 N N . SER A 1 87 ? -11.856 -9.794 3.031 1.00 97.50 87 SER A N 1
ATOM 687 C CA . SER A 1 87 ? -12.556 -10.844 3.768 1.00 97.50 87 SER A CA 1
ATOM 688 C C . SER A 1 87 ? -13.324 -10.251 4.965 1.00 97.50 87 SER A C 1
ATOM 690 O O . SER A 1 87 ? -13.007 -9.150 5.430 1.00 97.50 87 SER A O 1
ATOM 692 N N . PRO A 1 88 ? -14.325 -10.965 5.516 1.00 97.75 88 PRO A N 1
ATOM 693 C CA . PRO A 1 88 ? -14.991 -10.537 6.745 1.00 97.75 88 PRO A C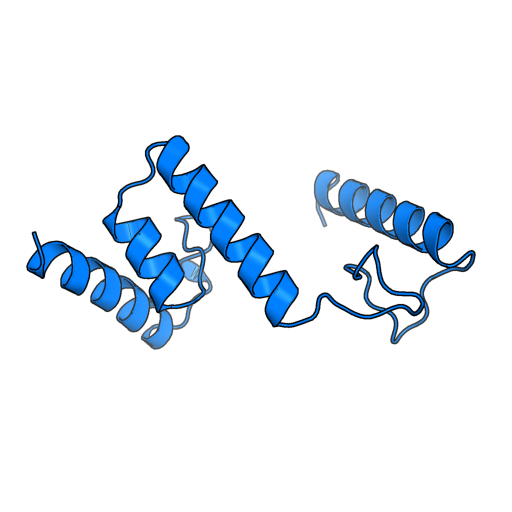A 1
ATOM 694 C C . PRO A 1 88 ? -14.022 -10.309 7.915 1.00 97.75 88 PRO A C 1
ATOM 696 O O . PRO A 1 88 ? -14.235 -9.399 8.711 1.00 97.75 88 PRO A O 1
ATOM 699 N N . GLU A 1 89 ? -12.951 -11.100 8.000 1.00 97.75 89 GLU A N 1
ATOM 700 C CA . GLU A 1 89 ? -11.924 -10.991 9.044 1.00 97.75 89 GLU A CA 1
ATOM 701 C C . GLU A 1 89 ? -11.090 -9.719 8.856 1.00 97.75 89 GLU A C 1
ATOM 703 O O . GLU A 1 89 ? -10.919 -8.951 9.797 1.00 97.75 89 GLU A O 1
ATOM 708 N N . GLU A 1 90 ? -10.657 -9.431 7.626 1.00 97.50 90 GLU A N 1
ATOM 709 C CA . GLU A 1 90 ? -9.900 -8.212 7.313 1.00 97.50 90 GLU A CA 1
ATOM 710 C C . GLU A 1 90 ? -10.729 -6.941 7.542 1.00 97.50 90 GLU A C 1
ATOM 712 O O . GLU A 1 90 ? -10.203 -5.913 7.971 1.00 97.50 90 GLU A O 1
ATOM 717 N N . LEU A 1 91 ? -12.037 -7.002 7.268 1.00 97.19 91 LEU A N 1
ATOM 718 C CA . LEU A 1 91 ? -12.964 -5.914 7.578 1.00 97.19 91 LEU A CA 1
ATOM 719 C C . LEU A 1 91 ? -13.150 -5.729 9.080 1.00 97.19 91 LEU A C 1
ATOM 721 O O . LEU A 1 91 ? -13.177 -4.590 9.541 1.00 97.19 91 LEU A O 1
ATOM 725 N N . ALA A 1 92 ? -13.246 -6.821 9.838 1.00 97.75 92 ALA A N 1
ATOM 726 C CA . ALA A 1 92 ? -13.340 -6.759 11.289 1.00 97.75 92 ALA A CA 1
ATOM 727 C C . ALA A 1 92 ? -12.062 -6.173 11.912 1.00 97.75 92 ALA A C 1
ATOM 729 O O . ALA A 1 92 ? -12.162 -5.309 12.778 1.00 97.75 92 ALA A O 1
ATOM 730 N N . GLU A 1 93 ? -10.873 -6.571 11.440 1.00 98.06 93 GLU A N 1
ATOM 731 C CA . GLU A 1 93 ? -9.591 -5.976 11.854 1.00 98.06 93 GLU A CA 1
ATOM 732 C C . GLU A 1 93 ? -9.547 -4.467 11.580 1.00 98.06 93 GLU A C 1
ATOM 734 O O . GLU A 1 93 ? -9.118 -3.679 12.427 1.00 98.06 93 GLU A O 1
ATOM 739 N N . TRP A 1 94 ? -10.010 -4.056 10.398 1.00 97.94 94 TRP A N 1
ATOM 740 C CA . TRP A 1 94 ? -10.079 -2.654 10.002 1.00 97.94 94 TRP A CA 1
ATOM 741 C C . TRP A 1 94 ? -11.032 -1.837 10.881 1.00 97.94 94 TRP A C 1
ATOM 743 O O . TRP A 1 94 ? -10.651 -0.784 11.397 1.00 97.94 94 TRP A O 1
ATOM 753 N N . ASP A 1 95 ? -12.261 -2.318 11.071 1.00 97.56 95 ASP A N 1
ATOM 754 C CA . ASP A 1 95 ? -13.274 -1.631 11.873 1.00 97.56 95 ASP A CA 1
ATOM 755 C C . ASP A 1 95 ? -12.857 -1.583 13.357 1.00 97.56 95 ASP A C 1
ATOM 757 O O . ASP A 1 95 ? -12.982 -0.536 13.9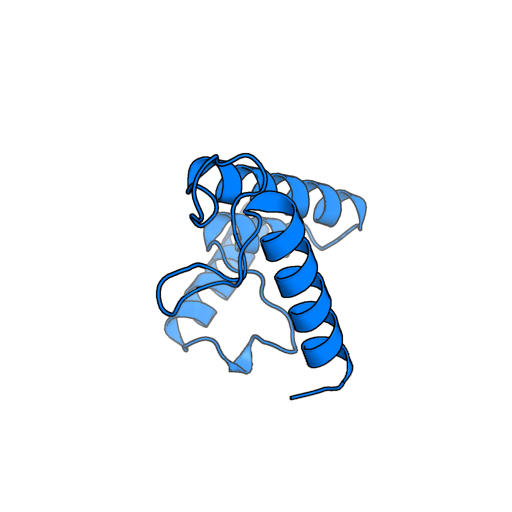96 1.00 97.56 95 ASP A O 1
ATOM 761 N N . ALA A 1 96 ? -12.241 -2.653 13.877 1.00 98.06 96 ALA A N 1
ATOM 762 C CA . ALA A 1 96 ? -11.683 -2.686 15.228 1.00 98.06 96 ALA A CA 1
ATOM 763 C C . ALA A 1 96 ? -10.570 -1.645 15.425 1.00 98.06 96 ALA A C 1
ATOM 765 O O . ALA A 1 96 ? -10.554 -0.954 16.442 1.00 98.06 96 ALA A O 1
ATOM 766 N N . ALA A 1 97 ? -9.671 -1.473 14.449 1.00 98.00 97 ALA A N 1
ATOM 767 C CA . ALA A 1 97 ? -8.628 -0.450 14.522 1.00 98.00 97 ALA A CA 1
ATOM 768 C C . ALA A 1 97 ? -9.211 0.976 14.546 1.00 98.00 97 ALA A C 1
ATOM 770 O O . ALA A 1 97 ? -8.693 1.854 15.238 1.00 98.00 97 ALA A O 1
ATOM 771 N N . ILE A 1 98 ? -10.306 1.216 13.818 1.00 97.75 98 ILE A N 1
ATOM 772 C CA . ILE A 1 98 ? -11.023 2.497 13.858 1.00 97.75 98 ILE A CA 1
ATOM 773 C C . ILE A 1 98 ? -11.636 2.736 15.243 1.00 97.75 98 ILE A C 1
ATOM 775 O O . ILE A 1 98 ? -11.533 3.846 15.771 1.00 97.75 98 ILE A O 1
ATOM 779 N N . ASP A 1 99 ? -12.302 1.733 15.813 1.00 97.88 99 ASP A N 1
ATOM 780 C CA . ASP A 1 99 ? -12.973 1.856 17.110 1.00 97.88 99 ASP A CA 1
ATOM 781 C C . ASP A 1 99 ? -11.980 2.003 18.266 1.00 97.88 99 ASP A C 1
ATOM 783 O O . ASP A 1 99 ? -12.195 2.821 19.161 1.00 97.88 99 ASP A O 1
ATOM 787 N N . GLU A 1 100 ? -10.841 1.317 18.193 1.00 97.44 100 GLU A N 1
ATOM 788 C CA . GLU A 1 100 ? -9.727 1.507 19.116 1.00 97.44 100 GLU A CA 1
ATOM 789 C C . GLU A 1 100 ? -9.254 2.964 19.134 1.00 97.44 100 GLU A C 1
ATOM 791 O O . GLU A 1 100 ? -9.179 3.563 20.206 1.00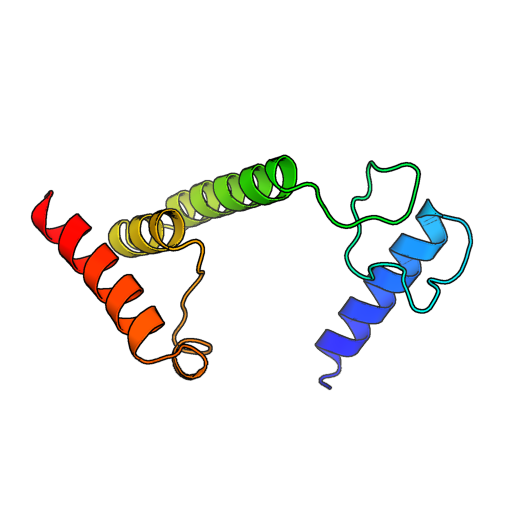 97.44 100 GLU A O 1
ATOM 796 N N . TYR A 1 101 ? -9.023 3.578 17.968 1.00 96.62 101 TYR A N 1
ATOM 797 C CA . TYR A 1 101 ? -8.618 4.985 17.909 1.00 96.62 101 TYR A CA 1
ATOM 798 C C . TYR A 1 101 ? -9.650 5.920 18.552 1.00 96.62 101 TYR A C 1
ATOM 800 O O . TYR A 1 101 ? -9.279 6.833 19.286 1.00 96.62 101 TYR A O 1
ATOM 808 N N . LYS A 1 102 ? -10.948 5.694 18.306 1.00 94.62 102 LYS A N 1
ATOM 809 C CA . LYS A 1 102 ? -12.021 6.503 18.911 1.00 94.62 102 LYS A CA 1
ATOM 810 C C . LYS A 1 102 ? -12.050 6.378 20.434 1.00 94.62 102 LYS A C 1
ATOM 812 O O . LYS A 1 102 ? -12.405 7.343 21.092 1.00 94.62 102 LYS A O 1
ATOM 817 N N . SER A 1 103 ? -11.690 5.215 20.978 1.00 95.75 103 SER A N 1
ATOM 818 C CA . SER A 1 103 ? -11.644 4.985 22.429 1.00 95.75 103 SER A CA 1
ATOM 819 C C . SER A 1 103 ? -10.467 5.679 23.131 1.00 95.75 103 SER A C 1
ATOM 821 O O . SER A 1 103 ? -10.472 5.802 24.352 1.00 95.75 103 SER A O 1
ATOM 823 N N . MET A 1 104 ? -9.462 6.126 22.367 1.00 92.25 104 MET A N 1
ATOM 824 C CA . MET A 1 104 ? -8.270 6.829 22.861 1.00 92.25 104 MET A CA 1
ATOM 825 C C . MET A 1 104 ? -8.408 8.364 22.851 1.00 92.25 104 MET A C 1
ATOM 827 O O . MET A 1 104 ? -7.450 9.050 23.209 1.00 92.25 104 MET A O 1
ATOM 831 N N . GLN A 1 105 ? -9.540 8.902 22.384 1.00 72.88 105 GLN A N 1
ATOM 832 C CA . GLN A 1 105 ? -9.856 10.339 22.345 1.00 72.88 105 GLN A CA 1
ATOM 833 C C . GLN A 1 105 ? -10.806 10.709 23.485 1.00 72.88 105 GLN A C 1
ATOM 835 O O . GLN A 1 105 ? -10.676 11.844 23.992 1.00 72.88 105 GLN A O 1
#

pLDDT: mean 93.85, std 3.96, range [68.12, 98.06]

Radius of gyration: 17.58 Å; chains: 1; bounding box: 37×31×45 Å

Organism: NCBI:txid2763107

Secondary structure (DSSP, 8-state):
--HHHHHHHHHHHHHHHHHHSS---TTS-SS--TT-SS--PPPHHHHHHHHHHHHHHHHHTT--HHHHHHHHHHS----TTTGGGS-HHHHHHHHHHHHHHHHT-